Protein AF-A0A645GSA0-F1 (afdb_monomer_lite)

Radius of gyration: 15.39 Å; chains: 1; bounding box: 36×42×37 Å

Secondary structure (DSSP, 8-state):
--------EEEE-TTT-SEEE-TT-HHHHTSEEEEE--HHHHHHSEEPSSSGGGGPPTT-EEEE-TTT-SEEE-TT-TT-TTEEEEEEHHHHHHTT-EE-TTTTT-

Sequence (106 aa):
MEEMEDSEIVWIFPVAGEKYHKKECPYIKVAATQTILTKSVKKKYKPSSLCNSRNLKKGSLVFCFYNSGQSYHSPNCPTVDRYVIEIEKSDAIKQGYSPCLKCGGS

pLDDT: mean 84.01, std 10.95, range [36.44, 95.12]

Foldseek 3Di:
DDPPPVQDKWKDQVQPAQATHHCPPPLNLQAWEKDFQAPVLVVQAPADPQAPSVPDDGRAIWTHRVRHHSYIYHPPRPVRSRYMDIDGPVVSVVVRHHHDPRHRND

Structure (mmCIF, N/CA/C/O backbone):
data_AF-A0A645GSA0-F1
#
_entry.id   AF-A0A645GSA0-F1
#
loop_
_atom_site.group_PDB
_atom_site.id
_atom_site.type_symbol
_atom_site.label_atom_id
_atom_site.label_alt_id
_atom_site.label_comp_id
_atom_site.label_asym_id
_atom_site.label_entity_id
_atom_site.label_seq_id
_atom_site.pdbx_PDB_ins_code
_atom_site.Cartn_x
_atom_site.Cartn_y
_atom_site.Cartn_z
_atom_site.occupancy
_atom_site.B_iso_or_equiv
_atom_site.auth_seq_id
_atom_site.auth_comp_id
_atom_site.auth_asym_id
_atom_site.auth_atom_id
_atom_site.pdbx_PDB_model_num
ATOM 1 N N . MET A 1 1 ? 19.270 29.953 -7.876 1.00 36.44 1 MET A N 1
ATOM 2 C CA . MET A 1 1 ? 18.063 29.599 -8.641 1.00 36.44 1 MET A CA 1
ATOM 3 C C . MET A 1 1 ? 17.631 28.274 -8.060 1.00 36.44 1 MET A C 1
ATOM 5 O O . MET A 1 1 ? 18.338 27.300 -8.257 1.00 36.44 1 MET A O 1
ATOM 9 N N . GLU A 1 2 ? 16.649 28.295 -7.165 1.00 44.38 2 GLU A N 1
ATOM 10 C CA . GLU A 1 2 ? 16.165 27.080 -6.507 1.00 44.38 2 GLU A CA 1
ATOM 11 C C . GLU A 1 2 ? 15.324 26.337 -7.541 1.00 44.38 2 GLU A C 1
ATOM 13 O O . GLU A 1 2 ? 14.269 26.822 -7.953 1.00 44.38 2 GLU A O 1
ATOM 18 N N . GLU A 1 3 ? 15.856 25.231 -8.055 1.00 50.38 3 GLU A N 1
ATOM 19 C CA . GLU A 1 3 ? 15.093 24.315 -8.890 1.00 50.38 3 GLU A CA 1
ATOM 20 C C . GLU A 1 3 ? 13.989 23.746 -7.999 1.00 50.38 3 GLU A C 1
ATOM 22 O O . GLU A 1 3 ? 14.233 22.918 -7.125 1.00 50.38 3 GLU A O 1
ATOM 27 N N . MET A 1 4 ? 12.771 24.262 -8.166 1.00 48.59 4 MET A N 1
ATOM 28 C CA . MET A 1 4 ? 11.563 23.565 -7.747 1.00 48.59 4 MET A CA 1
ATOM 29 C C . MET A 1 4 ? 11.492 22.307 -8.610 1.00 48.59 4 MET A C 1
ATOM 31 O O . MET A 1 4 ? 10.855 22.304 -9.660 1.00 48.59 4 MET A O 1
ATOM 35 N N . GLU A 1 5 ? 12.238 21.273 -8.220 1.00 55.50 5 GLU A N 1
ATOM 36 C CA . GLU A 1 5 ? 12.001 19.925 -8.706 1.00 55.50 5 GLU A CA 1
ATOM 37 C C . GLU A 1 5 ? 10.537 19.633 -8.383 1.00 55.50 5 GLU A C 1
ATOM 39 O O . GLU A 1 5 ? 10.140 19.584 -7.219 1.00 55.50 5 GLU A O 1
ATOM 44 N N . ASP A 1 6 ? 9.706 19.545 -9.419 1.00 55.31 6 ASP A N 1
ATOM 45 C CA . ASP A 1 6 ? 8.351 19.025 -9.317 1.00 55.31 6 ASP A CA 1
ATOM 46 C C . ASP A 1 6 ? 8.467 17.628 -8.685 1.00 55.31 6 ASP A C 1
ATOM 48 O O . ASP A 1 6 ? 8.791 16.650 -9.366 1.00 55.31 6 ASP A O 1
ATOM 52 N N . SER A 1 7 ? 8.290 17.542 -7.360 1.00 70.88 7 SER A N 1
ATOM 53 C CA . SER A 1 7 ? 8.219 16.287 -6.609 1.00 70.88 7 SER A CA 1
ATOM 54 C C . SER A 1 7 ? 6.984 15.525 -7.085 1.00 70.88 7 SER A C 1
ATOM 56 O O . SER A 1 7 ? 5.902 15.595 -6.501 1.00 70.88 7 SER A O 1
ATOM 58 N N . GLU A 1 8 ? 7.131 14.827 -8.207 1.00 88.50 8 GLU A N 1
ATOM 59 C CA . GLU A 1 8 ? 6.072 14.047 -8.824 1.00 88.50 8 GLU A CA 1
ATOM 60 C C . GLU A 1 8 ? 5.751 12.860 -7.909 1.00 88.50 8 GLU A C 1
ATOM 62 O O . GLU A 1 8 ? 6.567 11.954 -7.710 1.00 88.50 8 GLU A O 1
ATOM 67 N N . ILE A 1 9 ? 4.555 12.875 -7.320 1.00 92.31 9 ILE A N 1
ATOM 68 C CA . ILE A 1 9 ? 4.068 11.783 -6.477 1.00 92.31 9 ILE A CA 1
ATOM 69 C C . ILE A 1 9 ? 3.495 10.680 -7.363 1.00 92.31 9 ILE A C 1
ATOM 71 O O . ILE A 1 9 ? 2.591 10.909 -8.168 1.00 92.31 9 ILE A O 1
ATOM 75 N N . VAL A 1 10 ? 3.986 9.460 -7.163 1.00 93.69 10 VAL A N 1
ATOM 76 C CA . VAL A 1 10 ? 3.530 8.245 -7.843 1.00 93.69 10 VAL A CA 1
ATOM 77 C C . VAL A 1 10 ? 3.038 7.215 -6.829 1.00 93.69 10 VAL A C 1
ATOM 79 O O . VAL A 1 10 ? 3.262 7.321 -5.625 1.00 93.69 10 VAL A O 1
ATOM 82 N N . TRP A 1 11 ? 2.351 6.187 -7.320 1.00 92.75 11 TRP A N 1
ATOM 83 C CA . TRP A 1 11 ? 1.812 5.095 -6.518 1.00 92.75 11 TRP A CA 1
ATOM 84 C C . TRP A 1 11 ? 2.530 3.791 -6.834 1.00 92.75 11 TRP A C 1
ATOM 86 O O . TRP A 1 11 ? 2.683 3.431 -8.002 1.00 92.75 11 TRP A O 1
ATOM 96 N N . ILE A 1 12 ? 2.914 3.051 -5.799 1.00 92.19 12 ILE A N 1
ATOM 97 C CA . ILE A 1 12 ? 3.578 1.746 -5.916 1.00 92.19 12 ILE A CA 1
ATOM 98 C C . ILE A 1 12 ? 2.822 0.674 -5.133 1.00 92.19 12 ILE A C 1
ATOM 100 O O . ILE A 1 12 ? 2.068 0.983 -4.210 1.00 92.19 12 ILE A O 1
ATOM 104 N N . PHE A 1 13 ? 3.060 -0.589 -5.485 1.00 91.00 13 PHE A N 1
ATOM 105 C CA . PHE A 1 13 ? 2.658 -1.751 -4.693 1.00 91.00 13 PHE A CA 1
ATOM 106 C C . PHE A 1 13 ? 3.889 -2.290 -3.952 1.00 91.00 13 PHE A C 1
ATOM 108 O O . PHE A 1 13 ? 4.620 -3.088 -4.532 1.00 91.00 13 PHE A O 1
ATOM 115 N N . PRO A 1 14 ? 4.137 -1.894 -2.694 1.00 86.19 14 PRO A N 1
ATOM 116 C CA . PRO A 1 14 ? 5.444 -2.074 -2.059 1.00 86.19 14 PRO A CA 1
ATOM 117 C C . PRO A 1 14 ? 5.831 -3.531 -1.764 1.00 86.19 14 PRO A C 1
ATOM 119 O O . PRO A 1 14 ? 6.989 -3.806 -1.479 1.00 86.19 14 PRO A O 1
ATOM 122 N N . VAL A 1 15 ? 4.870 -4.461 -1.805 1.00 82.69 15 VAL A N 1
ATOM 123 C CA . VAL A 1 15 ? 5.103 -5.898 -1.566 1.00 82.69 15 VAL A CA 1
ATOM 124 C C . VAL A 1 15 ? 4.938 -6.728 -2.838 1.00 82.69 15 VAL A C 1
ATOM 126 O O . VAL A 1 15 ? 5.681 -7.676 -3.062 1.00 82.69 15 VAL A O 1
ATOM 129 N N . ALA A 1 16 ? 3.946 -6.398 -3.667 1.00 80.19 16 ALA A N 1
ATOM 130 C CA . ALA A 1 16 ? 3.496 -7.257 -4.763 1.00 80.19 16 ALA A CA 1
ATOM 131 C C . ALA A 1 16 ? 3.773 -6.690 -6.165 1.00 80.19 16 ALA A C 1
ATOM 133 O O . ALA A 1 16 ? 3.316 -7.278 -7.148 1.00 80.19 16 ALA A O 1
ATOM 134 N N . GLY A 1 17 ? 4.447 -5.543 -6.286 1.00 83.44 17 GLY A N 1
ATOM 135 C CA . GLY A 1 17 ? 4.710 -4.922 -7.580 1.00 83.44 17 GLY A CA 1
ATOM 136 C C . GLY A 1 17 ? 6.090 -4.296 -7.690 1.00 83.44 17 GLY A C 1
ATOM 137 O O . GLY A 1 17 ? 6.689 -3.873 -6.715 1.00 83.44 17 GLY A O 1
ATOM 138 N N . GLU A 1 18 ? 6.558 -4.210 -8.929 1.00 90.88 18 GLU A N 1
ATOM 139 C CA . GLU A 1 18 ? 7.872 -3.665 -9.302 1.00 90.88 18 GLU A CA 1
ATOM 140 C C . GLU A 1 18 ? 7.716 -2.386 -10.140 1.00 90.88 18 GLU A C 1
ATOM 142 O O . GLU A 1 18 ? 8.641 -1.938 -10.824 1.00 90.88 18 GLU A O 1
ATOM 147 N N . LYS A 1 19 ? 6.493 -1.835 -10.172 1.00 94.19 19 LYS A N 1
ATOM 148 C CA . LYS A 1 19 ? 6.134 -0.706 -11.027 1.00 94.19 19 LYS A CA 1
ATOM 149 C C . LYS A 1 19 ? 5.548 0.458 -10.248 1.00 94.19 19 LYS A C 1
ATOM 151 O O . LYS A 1 19 ? 4.784 0.247 -9.307 1.00 94.19 19 LYS A O 1
ATOM 156 N N . TYR A 1 20 ? 5.870 1.671 -10.687 1.00 94.75 20 TYR A N 1
ATOM 157 C CA . TYR A 1 20 ? 5.206 2.892 -10.251 1.00 94.75 20 TYR A CA 1
ATOM 158 C C . TYR A 1 20 ? 4.122 3.319 -11.245 1.00 94.75 20 TYR A C 1
ATOM 160 O O . TYR A 1 20 ? 4.181 3.060 -12.453 1.00 94.75 20 TYR A O 1
ATOM 168 N N . HIS A 1 21 ? 3.079 3.939 -10.709 1.00 94.19 21 HIS A N 1
ATOM 169 C CA . HIS A 1 21 ? 1.823 4.216 -11.385 1.00 94.19 21 HIS A CA 1
ATOM 170 C C . HIS A 1 21 ? 1.358 5.640 -11.090 1.00 94.19 21 HIS A C 1
ATOM 172 O O . HIS A 1 21 ? 1.632 6.179 -10.025 1.00 94.19 21 HIS A O 1
ATOM 178 N N . LYS A 1 22 ? 0.544 6.206 -11.980 1.00 91.88 22 LYS A N 1
ATOM 179 C CA . LYS A 1 22 ? -0.227 7.417 -11.683 1.00 91.88 22 LYS A CA 1
ATOM 180 C C . LYS A 1 22 ? -1.514 7.097 -10.932 1.00 91.88 22 LYS A C 1
ATOM 182 O O . LYS A 1 22 ? -2.038 5.981 -11.042 1.00 91.88 22 LYS A O 1
ATOM 187 N N . LYS A 1 23 ? -2.074 8.093 -10.249 1.00 87.50 23 LYS A N 1
ATOM 188 C CA . LYS A 1 23 ? -3.302 7.978 -9.447 1.00 87.50 23 LYS A CA 1
ATOM 189 C C . LYS A 1 23 ? -4.481 7.397 -10.228 1.00 87.50 23 LYS A C 1
ATOM 191 O O . LYS A 1 23 ? -5.267 6.609 -9.707 1.00 87.50 23 LYS A O 1
ATOM 196 N N . GLU A 1 24 ? -4.602 7.758 -11.502 1.00 88.00 24 GLU A N 1
ATOM 197 C CA . GLU A 1 24 ? -5.712 7.366 -12.371 1.00 88.00 24 GLU A CA 1
ATOM 198 C C . GLU A 1 24 ? -5.538 5.965 -12.966 1.00 88.00 24 GLU A C 1
ATOM 200 O O . GLU A 1 24 ? -6.443 5.479 -13.655 1.00 88.00 24 GLU A O 1
ATOM 205 N N . CYS A 1 25 ? -4.403 5.302 -12.724 1.00 89.88 25 CYS A N 1
ATOM 206 C CA . CYS A 1 25 ? -4.152 3.967 -13.238 1.00 89.88 25 CYS A CA 1
ATOM 207 C C . CYS A 1 25 ? -5.252 3.001 -12.757 1.00 89.88 25 CYS A C 1
ATOM 209 O O . CYS A 1 25 ? -5.540 2.951 -11.559 1.00 89.88 25 CYS A O 1
ATOM 211 N N . PRO A 1 26 ? -5.857 2.189 -13.646 1.00 87.25 26 PRO A N 1
ATOM 212 C CA . PRO A 1 26 ? -6.924 1.264 -13.264 1.00 87.25 26 PRO A CA 1
ATOM 213 C C . PRO A 1 26 ? -6.536 0.306 -12.134 1.00 87.25 26 PRO A C 1
ATOM 215 O O . PRO A 1 26 ? -7.392 -0.056 -11.336 1.00 87.25 26 PRO A O 1
ATOM 218 N N . TYR A 1 27 ? -5.253 -0.069 -12.044 1.00 86.44 27 TYR A N 1
ATOM 219 C CA . TYR A 1 27 ? -4.738 -0.902 -10.955 1.00 86.44 27 TYR A CA 1
ATOM 220 C C . TYR A 1 27 ? -4.756 -0.171 -9.610 1.00 86.44 27 TYR A C 1
ATOM 222 O O . TYR A 1 27 ? -5.145 -0.762 -8.611 1.00 86.44 27 TYR A O 1
ATOM 230 N N . ILE A 1 28 ? -4.407 1.118 -9.594 1.00 86.88 28 ILE A N 1
ATOM 231 C C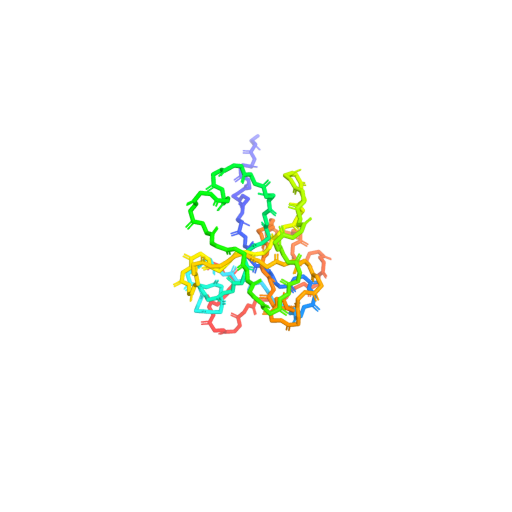A . ILE A 1 28 ? -4.426 1.955 -8.388 1.00 86.88 28 ILE A CA 1
ATOM 232 C C . ILE A 1 28 ? -5.862 2.243 -7.956 1.00 86.88 28 ILE A C 1
ATOM 234 O O . ILE A 1 28 ? -6.184 2.137 -6.777 1.00 86.88 28 ILE A O 1
ATOM 238 N N . LYS A 1 29 ? -6.761 2.519 -8.911 1.00 83.19 29 LYS A N 1
ATOM 239 C CA . LYS A 1 29 ? -8.167 2.835 -8.620 1.00 83.19 29 LYS A CA 1
ATOM 240 C C . LYS A 1 29 ? -8.893 1.753 -7.829 1.00 83.19 29 LYS A C 1
ATOM 242 O O . LYS A 1 29 ? -9.824 2.098 -7.114 1.00 83.19 29 LYS A O 1
ATOM 247 N N . VAL A 1 30 ? -8.520 0.484 -7.979 1.00 80.19 30 VAL A N 1
ATOM 248 C CA . VAL A 1 30 ? -9.169 -0.645 -7.291 1.00 80.19 30 VAL A CA 1
ATOM 249 C C . VAL A 1 30 ? -8.336 -1.211 -6.140 1.00 80.19 30 VAL A C 1
ATOM 251 O O . VAL A 1 30 ? -8.800 -2.127 -5.462 1.00 80.19 30 VAL A O 1
ATOM 254 N N . ALA A 1 31 ? -7.124 -0.696 -5.923 1.00 83.25 31 ALA A N 1
ATOM 255 C CA . ALA A 1 31 ? -6.216 -1.192 -4.901 1.00 83.25 31 ALA A CA 1
ATOM 256 C C . ALA A 1 31 ? -6.619 -0.742 -3.491 1.00 83.25 31 ALA A C 1
ATOM 258 O O . ALA A 1 31 ? -7.297 0.270 -3.297 1.00 83.25 31 ALA A O 1
ATOM 259 N N . ALA A 1 32 ? -6.167 -1.500 -2.492 1.00 85.12 32 ALA A N 1
ATOM 260 C CA . ALA A 1 32 ? -6.309 -1.098 -1.101 1.00 85.12 32 ALA A CA 1
ATOM 261 C C . ALA A 1 32 ? -5.286 -0.013 -0.763 1.00 85.12 32 ALA A C 1
ATOM 263 O O . ALA A 1 32 ? -4.115 -0.144 -1.093 1.00 85.12 32 ALA A O 1
ATOM 264 N N . THR A 1 33 ? -5.683 1.028 -0.046 1.00 86.00 33 THR A N 1
ATOM 265 C CA . THR A 1 33 ? -4.749 2.043 0.454 1.00 86.00 33 THR A CA 1
ATOM 266 C C . THR A 1 33 ? -4.460 1.798 1.927 1.00 86.00 33 THR A C 1
ATOM 268 O O . THR A 1 33 ? -5.380 1.557 2.717 1.00 86.00 33 THR A O 1
ATOM 271 N N . GLN A 1 34 ? -3.185 1.888 2.301 1.00 87.69 34 GLN A N 1
ATOM 272 C CA . GLN A 1 34 ? -2.760 1.828 3.695 1.00 87.69 34 GLN A CA 1
ATOM 273 C C . GLN A 1 34 ? -3.174 3.105 4.437 1.00 87.69 34 GLN A C 1
ATOM 275 O O . GLN A 1 34 ? -2.929 4.215 3.975 1.00 87.69 34 GLN A O 1
ATOM 280 N N . THR A 1 35 ? -3.803 2.972 5.603 1.00 87.69 35 THR A N 1
ATOM 281 C CA . THR A 1 35 ? -4.176 4.119 6.438 1.00 87.69 35 THR A CA 1
ATOM 282 C C . THR A 1 35 ? -4.231 3.748 7.919 1.00 87.69 35 THR A C 1
ATOM 284 O O . THR A 1 35 ? -4.130 2.583 8.299 1.00 87.69 35 THR A O 1
ATOM 287 N N . ILE A 1 36 ? -4.409 4.746 8.781 1.00 90.69 36 ILE A N 1
ATOM 288 C CA . ILE A 1 36 ? -4.586 4.548 10.218 1.00 90.69 36 ILE A CA 1
ATOM 289 C C . ILE A 1 36 ? -6.075 4.435 10.547 1.00 90.69 36 ILE A C 1
ATOM 291 O O . ILE A 1 36 ? -6.910 5.211 10.077 1.00 90.69 36 ILE A O 1
ATOM 295 N N . LEU A 1 37 ? -6.425 3.481 11.410 1.00 90.56 37 LEU A N 1
ATOM 296 C CA . LEU A 1 37 ? -7.791 3.266 11.866 1.00 90.56 37 LEU A CA 1
ATOM 297 C C . LEU A 1 37 ? -8.229 4.393 12.803 1.00 90.56 37 LEU A C 1
ATOM 299 O O . LEU A 1 37 ? -8.045 4.342 14.023 1.00 90.56 37 LEU A O 1
ATOM 303 N N . THR A 1 38 ? -8.847 5.414 12.224 1.00 90.12 38 THR A N 1
ATOM 304 C CA . THR A 1 38 ? -9.420 6.550 12.951 1.00 90.12 38 THR A CA 1
ATOM 305 C C . THR A 1 38 ? -10.901 6.332 13.278 1.00 90.12 38 THR A C 1
ATOM 307 O O . THR A 1 38 ? -11.556 5.406 12.787 1.00 90.12 38 THR A O 1
ATOM 310 N N . LYS A 1 39 ? -11.474 7.216 14.112 1.00 87.94 39 LYS A N 1
ATOM 311 C CA . LYS A 1 39 ? -12.932 7.255 14.342 1.00 87.94 39 LYS A CA 1
ATOM 312 C C . LYS A 1 39 ? -13.696 7.474 13.027 1.00 87.94 39 LYS A C 1
ATOM 314 O O . LYS A 1 39 ? -14.726 6.839 12.826 1.00 87.94 39 LYS A O 1
ATOM 319 N N . SER A 1 40 ? -13.173 8.318 12.135 1.00 87.69 40 SER A N 1
ATOM 320 C CA . SER A 1 40 ? -13.774 8.611 10.829 1.00 87.69 40 SER A CA 1
ATOM 321 C C . SER A 1 40 ? -13.810 7.376 9.931 1.00 87.69 40 SER A C 1
ATOM 323 O O . SER A 1 40 ? -14.853 7.078 9.354 1.00 87.69 40 SER A O 1
ATOM 325 N N . VAL A 1 41 ? -12.718 6.600 9.891 1.00 86.81 41 VAL A N 1
ATOM 326 C CA . VAL A 1 41 ? -12.674 5.325 9.156 1.00 86.81 41 VAL A CA 1
ATOM 327 C C . VAL A 1 41 ? -13.697 4.339 9.722 1.00 86.81 41 VAL A C 1
ATOM 329 O O . VAL A 1 41 ? -14.499 3.817 8.956 1.00 86.81 41 VAL A O 1
ATOM 332 N N . LYS A 1 42 ? -13.768 4.152 11.052 1.00 85.25 42 LYS A N 1
ATOM 333 C CA . LYS A 1 42 ? -14.776 3.267 11.678 1.00 85.25 42 LYS A CA 1
ATOM 334 C C . LYS A 1 42 ? -16.227 3.710 11.447 1.00 85.25 42 LYS A C 1
ATOM 336 O O . LYS A 1 42 ? -17.119 2.871 11.500 1.00 85.25 42 LYS A O 1
ATOM 341 N N . LYS A 1 43 ? -16.473 5.010 11.246 1.00 86.31 43 LYS A N 1
ATOM 342 C CA . LYS A 1 43 ? -17.812 5.548 10.955 1.00 86.31 43 LYS A CA 1
ATOM 343 C C . LYS A 1 43 ? -18.200 5.347 9.488 1.00 86.31 43 LYS A C 1
ATOM 345 O O . LYS A 1 43 ? -19.369 5.110 9.207 1.00 86.31 43 LYS A O 1
ATOM 350 N N . LYS A 1 44 ? -17.237 5.464 8.569 1.00 85.69 44 LYS A N 1
ATOM 351 C CA . LYS A 1 44 ? -17.469 5.402 7.118 1.00 85.69 44 LYS A CA 1
ATOM 352 C C . LYS A 1 44 ? -17.393 3.980 6.550 1.00 85.69 44 LYS A C 1
ATOM 354 O O . LYS A 1 44 ? -18.101 3.684 5.596 1.00 85.69 44 LYS A O 1
ATOM 359 N N . TYR A 1 45 ? -16.570 3.113 7.136 1.00 86.38 45 TYR A N 1
ATOM 360 C CA . TYR A 1 45 ? -16.294 1.765 6.638 1.00 86.38 45 TYR A CA 1
ATOM 361 C C . TYR A 1 45 ? -16.551 0.713 7.717 1.00 86.38 45 TYR A C 1
ATOM 363 O O . TYR A 1 45 ? -16.274 0.928 8.900 1.00 86.38 45 TYR A O 1
ATOM 371 N N . LYS A 1 46 ? -17.056 -0.452 7.309 1.00 86.69 46 LYS A N 1
ATOM 372 C CA . LYS A 1 46 ? -17.278 -1.604 8.191 1.00 86.69 46 LYS A CA 1
ATOM 373 C C . LYS A 1 46 ? -16.008 -2.462 8.291 1.00 86.69 46 LYS A C 1
ATOM 375 O O . LYS A 1 46 ? -15.239 -2.520 7.339 1.00 86.69 46 LYS A O 1
ATOM 380 N N . PRO A 1 47 ? -15.752 -3.145 9.416 1.00 87.25 47 PRO A N 1
ATOM 381 C CA . PRO A 1 47 ? -14.694 -4.149 9.449 1.00 87.25 47 PRO A CA 1
ATOM 382 C C . PRO A 1 47 ? -15.032 -5.281 8.475 1.00 87.25 47 PRO A C 1
ATOM 384 O O . PRO A 1 47 ? -16.170 -5.755 8.453 1.00 87.25 47 PRO A O 1
ATOM 387 N N . SER A 1 48 ? -14.050 -5.719 7.693 1.00 85.88 48 SER A N 1
ATOM 388 C CA . SER A 1 48 ? -14.154 -6.936 6.890 1.00 85.88 48 SER A CA 1
ATOM 389 C C . SER A 1 48 ? -14.447 -8.145 7.784 1.00 85.88 48 SER A C 1
ATOM 391 O O . SER A 1 48 ? -13.852 -8.296 8.850 1.00 85.88 48 SER A O 1
ATOM 393 N N . SER A 1 49 ? -15.362 -9.014 7.353 1.00 82.62 49 SER A N 1
ATOM 394 C CA . SER A 1 49 ? -15.675 -10.281 8.027 1.00 82.62 49 SER A CA 1
ATOM 395 C C . SER A 1 49 ? -14.652 -11.382 7.736 1.00 82.62 49 SER A C 1
ATOM 397 O O . SER A 1 49 ? -14.612 -12.374 8.455 1.00 82.62 49 SER A O 1
ATOM 399 N N . LEU A 1 50 ? -13.826 -11.208 6.698 1.00 81.94 50 LEU A N 1
ATOM 400 C CA . LEU A 1 50 ? -12.844 -12.200 6.237 1.00 81.94 50 LEU A CA 1
ATOM 401 C C . LEU A 1 50 ? -11.503 -12.101 6.968 1.00 81.94 50 LEU A C 1
ATOM 403 O O . LEU A 1 50 ? -10.657 -12.980 6.858 1.00 81.94 50 LEU A O 1
ATOM 407 N N . CYS A 1 51 ? -11.283 -11.011 7.696 1.00 77.38 51 CYS A N 1
ATOM 408 C CA . CYS A 1 51 ? -10.097 -10.825 8.514 1.00 77.38 51 CYS A CA 1
ATOM 409 C C . CYS A 1 51 ? -10.503 -10.191 9.835 1.00 77.38 51 CYS A C 1
ATOM 411 O O . CYS A 1 51 ? -11.437 -9.393 9.873 1.00 77.38 51 CYS A O 1
ATOM 413 N N . ASN A 1 52 ? -9.786 -10.497 10.917 1.00 81.38 52 ASN A N 1
ATOM 414 C CA . ASN A 1 52 ? -10.081 -10.055 12.290 1.00 81.38 52 ASN A CA 1
ATOM 415 C C . ASN A 1 52 ? -9.957 -8.525 12.523 1.00 81.38 52 ASN A C 1
ATOM 417 O O . ASN A 1 52 ? -9.706 -8.065 13.636 1.00 81.38 52 ASN A O 1
ATOM 421 N N . SER A 1 53 ? -10.178 -7.716 11.486 1.00 83.00 53 SER A N 1
ATOM 422 C CA . SER A 1 53 ? -10.225 -6.257 11.456 1.00 83.00 53 SER A CA 1
ATOM 423 C C . SER A 1 53 ? -11.143 -5.641 12.519 1.00 83.00 53 SER A C 1
ATOM 425 O O . SER A 1 53 ? -10.833 -4.574 13.045 1.00 83.00 53 SER A O 1
ATOM 427 N N . ARG A 1 54 ? -12.230 -6.323 12.914 1.00 83.38 54 ARG A N 1
ATOM 428 C CA . ARG A 1 54 ? -13.138 -5.867 13.986 1.00 83.38 54 ARG A CA 1
ATOM 429 C C . ARG A 1 54 ? -12.420 -5.670 15.328 1.00 83.38 54 ARG A C 1
ATOM 431 O O . ARG A 1 54 ? -12.781 -4.755 16.068 1.00 83.38 54 ARG A O 1
ATOM 438 N N . ASN A 1 55 ? -11.396 -6.475 15.612 1.00 84.81 55 ASN A N 1
ATOM 439 C CA . ASN A 1 55 ? -10.654 -6.443 16.875 1.00 84.81 55 ASN A CA 1
ATOM 440 C C . ASN A 1 55 ? -9.524 -5.400 16.883 1.00 84.81 55 ASN A C 1
ATOM 442 O O . ASN A 1 55 ? -8.845 -5.231 17.896 1.00 84.81 55 ASN A O 1
ATOM 446 N N . LEU A 1 56 ? -9.320 -4.672 15.779 1.00 86.19 56 LEU A N 1
ATOM 447 C CA . LEU A 1 56 ? -8.282 -3.652 15.700 1.00 86.19 56 LEU A CA 1
ATOM 448 C C . LEU A 1 56 ? -8.632 -2.418 16.538 1.00 86.19 56 LEU A C 1
ATOM 450 O O . LEU A 1 56 ? -9.748 -1.864 16.506 1.00 86.19 56 LEU A O 1
ATOM 454 N N . LYS A 1 57 ? -7.626 -1.964 17.287 1.00 86.31 57 LYS A N 1
ATOM 455 C CA . LYS A 1 57 ? -7.701 -0.763 18.113 1.00 86.31 57 LYS A CA 1
ATOM 456 C C . LYS A 1 57 ? -7.594 0.479 17.228 1.00 86.31 57 LYS A C 1
ATOM 458 O O . LYS A 1 57 ? -7.071 0.452 16.118 1.00 86.31 57 LYS A O 1
ATOM 463 N N . LYS A 1 58 ? -8.135 1.596 17.713 1.00 87.38 58 LYS A N 1
ATOM 464 C CA . LYS A 1 58 ? -7.913 2.891 17.051 1.00 87.38 58 LYS A CA 1
ATOM 465 C C . LYS A 1 58 ? -6.411 3.186 17.066 1.00 87.38 58 LYS A C 1
ATOM 467 O O . LYS A 1 58 ? -5.763 2.902 18.067 1.00 87.38 58 LYS A O 1
ATOM 472 N N . GLY A 1 59 ? -5.889 3.722 15.970 1.00 87.75 59 GLY A N 1
ATOM 473 C CA . GLY A 1 59 ? -4.447 3.902 15.780 1.00 87.75 59 GLY A CA 1
ATOM 474 C C . GLY A 1 59 ? -3.739 2.708 15.132 1.00 87.75 59 GLY A C 1
ATOM 475 O O . GLY A 1 59 ? -2.601 2.854 14.708 1.00 87.75 59 GLY A O 1
ATOM 476 N N . SER A 1 60 ? -4.394 1.549 14.991 1.00 89.12 60 SER A N 1
ATOM 477 C CA . SER A 1 60 ? -3.836 0.434 14.217 1.00 89.12 60 SER A CA 1
ATOM 478 C C . SER A 1 60 ? -3.819 0.747 12.721 1.00 89.12 60 SER A C 1
ATOM 480 O O . SER A 1 60 ? -4.719 1.409 12.206 1.00 89.12 60 SER A O 1
ATOM 482 N N . LEU A 1 61 ? -2.821 0.219 12.021 1.00 88.81 61 LEU A N 1
ATOM 483 C CA . LEU A 1 61 ? -2.725 0.263 10.566 1.00 88.81 61 LEU A CA 1
ATOM 484 C C . LEU A 1 61 ? -3.784 -0.660 9.944 1.00 88.81 61 LEU A C 1
ATOM 486 O O . LEU A 1 61 ? -3.968 -1.798 10.383 1.00 88.81 61 LEU A O 1
ATOM 490 N N . VAL A 1 62 ? -4.514 -0.145 8.958 1.00 90.19 62 VAL A N 1
ATOM 491 C CA . VAL A 1 62 ? -5.584 -0.838 8.231 1.00 90.19 62 VAL A CA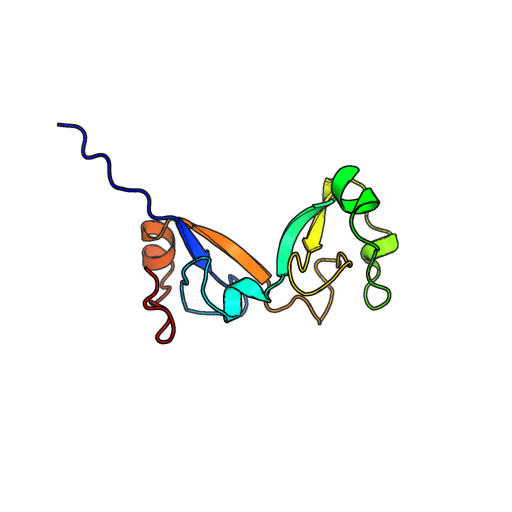 1
ATOM 492 C C . VAL A 1 62 ? -5.502 -0.544 6.743 1.00 90.19 62 VAL A C 1
ATOM 494 O O . VAL A 1 62 ? -4.903 0.439 6.314 1.00 90.19 62 VAL A O 1
ATOM 497 N N . PHE A 1 63 ? -6.164 -1.386 5.963 1.00 88.56 63 PHE A N 1
ATOM 498 C CA . PHE A 1 63 ? -6.230 -1.275 4.514 1.00 88.56 63 PHE A CA 1
ATOM 499 C C . PHE A 1 63 ? -7.668 -1.024 4.075 1.00 88.56 63 PHE A C 1
ATOM 501 O O . PHE A 1 63 ? -8.574 -1.764 4.464 1.00 88.56 63 PHE A O 1
ATOM 508 N N . CYS A 1 64 ? -7.886 0.025 3.285 1.00 84.81 64 CYS A N 1
ATOM 509 C CA . CYS A 1 64 ? -9.215 0.447 2.842 1.00 84.81 64 CYS A CA 1
ATOM 510 C C . CYS A 1 64 ? -9.303 0.455 1.316 1.00 84.81 64 CYS A C 1
ATOM 512 O O . CYS A 1 64 ? -8.448 1.025 0.645 1.00 84.81 64 CYS A O 1
ATOM 514 N N . PHE A 1 65 ? -10.378 -0.110 0.774 1.00 80.62 65 PHE A N 1
ATOM 515 C CA . PHE A 1 65 ? -10.679 -0.078 -0.658 1.00 80.62 65 PHE A CA 1
ATOM 516 C C . PHE A 1 65 ? -11.595 1.103 -0.987 1.00 80.62 65 PHE A C 1
ATOM 518 O O . PHE A 1 65 ? -12.796 0.929 -1.159 1.00 80.62 65 PHE A O 1
ATOM 525 N N . TYR A 1 66 ? -11.046 2.316 -1.066 1.00 74.50 66 TYR A N 1
ATOM 526 C CA . TYR A 1 66 ? -11.842 3.551 -1.151 1.00 74.50 66 TYR A CA 1
ATOM 527 C C . TYR A 1 66 ? -12.854 3.609 -2.310 1.00 74.50 66 TYR A C 1
ATOM 529 O O . TYR A 1 66 ? -13.884 4.269 -2.171 1.00 74.50 66 TYR A O 1
ATOM 537 N N . ASN A 1 67 ? -12.595 2.898 -3.411 1.00 71.31 67 ASN A N 1
ATOM 538 C CA . ASN A 1 67 ? -13.426 2.942 -4.619 1.00 71.31 67 ASN A CA 1
ATOM 539 C C . ASN A 1 67 ? -14.190 1.641 -4.913 1.00 71.31 67 ASN A C 1
ATOM 541 O O . ASN A 1 67 ? -15.086 1.649 -5.752 1.00 71.31 67 ASN A O 1
ATOM 545 N N . SER A 1 68 ? -13.828 0.523 -4.280 1.00 66.38 68 SER A N 1
ATOM 546 C CA . SER A 1 68 ? -14.383 -0.807 -4.584 1.00 66.38 68 SER A CA 1
ATOM 547 C C . SER A 1 68 ? -14.979 -1.518 -3.368 1.00 66.38 68 SER A C 1
ATOM 549 O O . SER A 1 68 ? -15.623 -2.552 -3.527 1.00 66.38 68 SER A O 1
ATOM 551 N N . GLY A 1 69 ? -14.826 -0.969 -2.158 1.00 65.94 69 GLY A N 1
ATOM 552 C CA . GLY A 1 69 ? -15.330 -1.589 -0.939 1.00 65.94 69 GLY A CA 1
ATOM 553 C C . GLY A 1 69 ? -15.748 -0.583 0.128 1.00 65.94 69 GLY A C 1
ATOM 554 O O . GLY A 1 69 ? -15.147 0.466 0.322 1.00 65.94 69 GLY A O 1
ATOM 555 N N . GLN A 1 70 ? -16.779 -0.936 0.893 1.00 74.50 70 GLN A N 1
ATOM 556 C CA . GLN A 1 70 ? -17.157 -0.200 2.105 1.00 74.50 70 GLN A CA 1
ATOM 557 C C . GLN A 1 70 ? -16.523 -0.811 3.365 1.00 74.50 70 GLN A C 1
ATOM 559 O O . GLN A 1 70 ? -17.022 -0.615 4.475 1.00 74.50 70 GLN A O 1
ATOM 564 N N . SER A 1 71 ? -15.416 -1.539 3.196 1.00 84.19 71 SER A N 1
ATOM 565 C CA . SER A 1 71 ? -14.791 -2.338 4.247 1.00 84.19 71 SER A CA 1
ATOM 566 C C . SER A 1 71 ? -13.343 -1.924 4.505 1.00 84.19 71 SER A C 1
ATOM 568 O O . SER A 1 71 ? -12.615 -1.596 3.568 1.00 84.19 71 SER A O 1
ATOM 570 N N . TYR A 1 72 ? -12.911 -1.989 5.766 1.00 87.94 72 TYR A N 1
ATOM 571 C CA . TYR A 1 72 ? -11.497 -1.922 6.140 1.00 87.94 72 TYR A CA 1
ATOM 572 C C . TYR A 1 72 ? -10.984 -3.294 6.582 1.00 8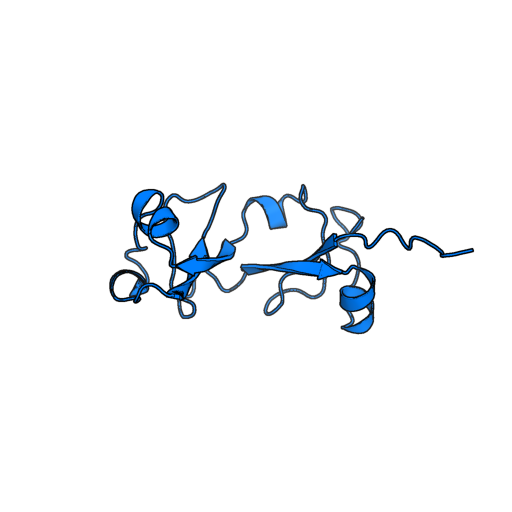7.94 72 TYR A C 1
ATOM 574 O O . TYR A 1 72 ? -11.704 -4.087 7.194 1.00 87.94 72 TYR A O 1
ATOM 582 N N . HIS A 1 73 ? -9.724 -3.567 6.269 1.00 90.06 73 HIS A N 1
ATOM 583 C CA . HIS A 1 73 ? -9.072 -4.858 6.442 1.00 90.06 73 HIS A CA 1
ATOM 584 C C . HIS A 1 73 ? -7.870 -4.735 7.380 1.00 90.06 73 HIS A C 1
ATOM 586 O O . HIS A 1 73 ? -7.257 -3.672 7.499 1.00 90.06 73 HIS A O 1
ATOM 592 N N . SER A 1 74 ? -7.536 -5.831 8.061 1.00 88.12 74 SER A N 1
ATOM 593 C CA . SER A 1 74 ? -6.291 -5.928 8.824 1.00 88.12 74 SER A CA 1
ATOM 594 C C . SER A 1 74 ? -5.090 -6.133 7.898 1.00 88.12 74 SER A C 1
ATOM 596 O O . SER A 1 74 ? -5.280 -6.694 6.820 1.00 88.12 74 SER A O 1
ATOM 598 N N . PRO A 1 75 ? -3.861 -5.822 8.344 1.00 82.81 75 PRO A N 1
ATOM 599 C CA . PRO A 1 75 ? -2.644 -6.089 7.572 1.00 82.81 75 PRO A CA 1
ATOM 600 C C . PRO A 1 75 ? -2.453 -7.548 7.170 1.00 82.81 75 PRO A C 1
ATOM 602 O O . PRO A 1 75 ? -1.999 -7.830 6.075 1.00 82.81 75 PRO A O 1
ATOM 605 N N . ASN A 1 76 ? -2.900 -8.476 8.014 1.00 81.81 76 ASN A N 1
ATOM 606 C CA . ASN A 1 76 ? -2.771 -9.912 7.763 1.00 81.81 76 ASN A CA 1
ATOM 607 C C . ASN A 1 76 ? -3.936 -10.480 6.929 1.00 81.81 76 ASN A C 1
ATOM 609 O O . ASN A 1 76 ? -4.236 -11.668 7.019 1.00 81.81 76 ASN A O 1
ATOM 613 N N . CYS A 1 77 ? -4.691 -9.640 6.214 1.00 83.25 77 CYS A N 1
ATOM 614 C CA . CYS A 1 77 ? -5.800 -10.122 5.397 1.00 83.25 77 CYS A CA 1
ATOM 615 C C . CYS A 1 77 ? -5.272 -10.600 4.037 1.00 83.25 77 CYS A C 1
ATOM 617 O O . CYS A 1 77 ? -4.701 -9.788 3.318 1.00 83.25 77 CYS A O 1
ATOM 619 N N . PRO A 1 78 ? -5.548 -11.843 3.611 1.00 75.00 78 PRO A N 1
ATOM 620 C CA . PRO A 1 78 ? -5.054 -12.358 2.327 1.00 75.00 78 PRO A CA 1
ATOM 621 C C . PRO A 1 78 ? -5.603 -11.595 1.109 1.00 75.00 78 PRO A C 1
ATOM 623 O O . PRO A 1 78 ? -5.130 -11.757 -0.007 1.00 75.00 78 PRO A O 1
ATOM 626 N N . THR A 1 79 ? -6.627 -10.754 1.290 1.00 74.75 79 THR A N 1
ATOM 627 C CA . THR A 1 79 ? -7.190 -9.942 0.204 1.00 74.75 79 THR A CA 1
ATOM 628 C C . THR A 1 79 ? -6.473 -8.604 0.014 1.00 74.75 79 THR A C 1
ATOM 630 O O . THR A 1 79 ? -6.818 -7.888 -0.922 1.00 74.75 79 THR A O 1
ATOM 633 N N . VAL A 1 80 ? -5.543 -8.217 0.901 1.00 75.00 80 VAL A N 1
ATOM 634 C CA . VAL A 1 80 ? -4.824 -6.926 0.828 1.00 75.00 80 VAL A CA 1
ATOM 635 C C . VAL A 1 80 ? -3.345 -7.051 0.470 1.00 75.00 80 VAL A C 1
ATOM 637 O O . VAL A 1 80 ? -2.603 -6.087 0.623 1.00 75.00 80 VAL A O 1
ATOM 640 N N . ASP A 1 81 ? -2.944 -8.176 -0.126 1.00 68.62 81 ASP A N 1
ATOM 641 C CA . ASP A 1 81 ? -1.586 -8.387 -0.656 1.00 68.62 81 ASP A CA 1
ATOM 642 C C . ASP A 1 81 ? -1.164 -7.315 -1.678 1.00 68.62 81 ASP A C 1
ATOM 644 O O . ASP A 1 81 ? 0.017 -7.032 -1.858 1.00 68.62 81 ASP A O 1
ATOM 648 N N . ARG A 1 82 ? -2.135 -6.681 -2.346 1.00 75.19 82 ARG A N 1
ATOM 649 C CA . ARG A 1 82 ? -1.917 -5.616 -3.335 1.00 75.19 82 ARG A CA 1
ATOM 650 C C . ARG A 1 82 ? -2.402 -4.270 -2.815 1.00 75.19 82 ARG A C 1
ATOM 652 O O . ARG A 1 82 ? -3.327 -3.674 -3.373 1.00 75.19 82 ARG A O 1
ATOM 659 N N . TYR A 1 83 ? -1.797 -3.808 -1.727 1.00 85.50 83 TYR A N 1
ATOM 660 C CA . TYR A 1 83 ? -1.999 -2.439 -1.276 1.00 85.50 83 TYR A CA 1
ATOM 661 C C . TYR A 1 83 ? -1.090 -1.459 -2.011 1.00 85.50 83 TYR A C 1
ATOM 663 O O . TYR A 1 83 ? -0.046 -1.840 -2.538 1.00 85.50 83 TYR A O 1
ATOM 671 N N . VAL A 1 84 ? -1.501 -0.195 -2.027 1.00 88.56 84 VAL A N 1
ATOM 672 C CA . VAL A 1 84 ? -0.762 0.906 -2.634 1.00 88.56 84 VAL A CA 1
ATOM 673 C C . VAL A 1 84 ? -0.380 1.946 -1.600 1.00 88.56 84 VAL A C 1
ATOM 675 O O . VAL A 1 84 ? -1.132 2.211 -0.653 1.00 88.56 84 VAL A O 1
ATOM 678 N N . ILE A 1 85 ? 0.781 2.549 -1.825 1.00 88.88 85 ILE A N 1
ATOM 679 C CA . ILE A 1 85 ? 1.263 3.726 -1.105 1.00 88.88 85 ILE A CA 1
ATOM 680 C C . ILE A 1 85 ? 1.683 4.799 -2.105 1.00 88.88 85 ILE A C 1
ATOM 682 O O . ILE A 1 85 ? 2.026 4.484 -3.247 1.00 88.88 85 ILE A O 1
ATOM 686 N N . GLU A 1 86 ? 1.623 6.050 -1.667 1.00 91.31 86 GLU A N 1
ATOM 687 C CA . GLU A 1 86 ? 2.195 7.191 -2.378 1.00 91.31 86 GLU A CA 1
ATOM 688 C C . GLU A 1 86 ? 3.676 7.344 -2.015 1.00 91.31 86 GLU A C 1
ATOM 690 O O . GLU A 1 86 ? 4.067 7.107 -0.871 1.00 91.31 86 GLU A O 1
ATOM 695 N N . ILE A 1 87 ? 4.498 7.688 -3.002 1.00 92.06 87 ILE A N 1
ATOM 696 C CA . ILE A 1 87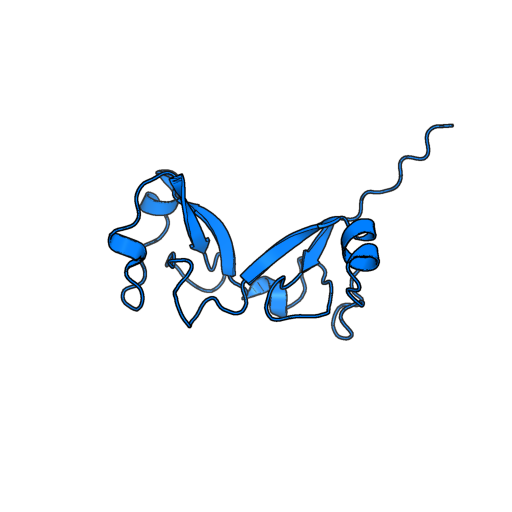 ? 5.940 7.889 -2.858 1.00 92.06 87 ILE A CA 1
ATOM 697 C C . ILE A 1 87 ? 6.416 8.916 -3.890 1.00 92.06 87 ILE A C 1
ATOM 699 O O . ILE A 1 87 ? 5.813 9.051 -4.957 1.00 92.06 87 ILE A O 1
ATOM 703 N N . GLU A 1 88 ? 7.505 9.624 -3.601 1.00 93.12 88 GLU A N 1
ATOM 704 C CA . GLU A 1 88 ? 8.179 10.440 -4.610 1.00 93.12 88 GLU A CA 1
ATOM 705 C C . GLU A 1 88 ? 8.723 9.557 -5.739 1.00 93.12 88 GLU A C 1
ATOM 707 O O . GLU A 1 88 ? 9.319 8.500 -5.510 1.00 93.12 88 GLU A O 1
ATOM 712 N N . LYS A 1 89 ? 8.533 9.989 -6.986 1.00 92.62 89 LYS A N 1
ATOM 713 C CA . LYS A 1 89 ? 8.998 9.259 -8.171 1.00 92.62 89 LYS A CA 1
ATOM 714 C C . LYS A 1 89 ? 10.498 9.007 -8.160 1.00 92.62 89 LYS A C 1
ATOM 716 O O . LYS A 1 89 ? 10.937 7.918 -8.530 1.00 92.62 89 LYS A O 1
ATOM 721 N N . SER A 1 90 ? 11.276 9.991 -7.720 1.00 91.69 90 SER A N 1
ATOM 722 C CA . SER A 1 90 ? 12.727 9.875 -7.568 1.00 91.69 90 SER A CA 1
ATOM 723 C C . SER A 1 90 ? 13.091 8.717 -6.633 1.00 91.69 90 SER A C 1
ATOM 725 O O . SER A 1 90 ? 13.937 7.891 -6.973 1.00 91.69 90 SER A O 1
ATOM 727 N N . ASP A 1 91 ? 12.399 8.590 -5.504 1.00 93.19 91 ASP A N 1
ATOM 728 C CA . ASP A 1 91 ? 12.605 7.511 -4.542 1.00 93.19 91 ASP A CA 1
ATOM 729 C C . ASP A 1 91 ? 12.093 6.160 -5.045 1.00 93.19 91 ASP A C 1
ATOM 731 O O . ASP A 1 91 ? 12.756 5.146 -4.824 1.00 93.19 91 ASP A O 1
ATOM 735 N N . ALA A 1 92 ? 10.985 6.125 -5.792 1.00 92.94 92 ALA A N 1
ATOM 736 C CA . ALA A 1 92 ? 10.542 4.907 -6.469 1.00 92.94 92 ALA A CA 1
ATOM 737 C C . ALA A 1 92 ? 11.622 4.388 -7.436 1.00 92.94 92 ALA A C 1
ATOM 739 O O . ALA A 1 92 ? 11.957 3.205 -7.422 1.00 92.94 92 ALA A O 1
ATOM 740 N N . ILE A 1 93 ? 12.228 5.268 -8.236 1.00 92.38 93 ILE A N 1
ATOM 741 C CA . ILE A 1 93 ? 13.306 4.891 -9.160 1.00 92.38 93 ILE A CA 1
ATOM 742 C C . ILE A 1 93 ? 14.546 4.415 -8.391 1.00 92.38 93 ILE A C 1
ATOM 744 O O 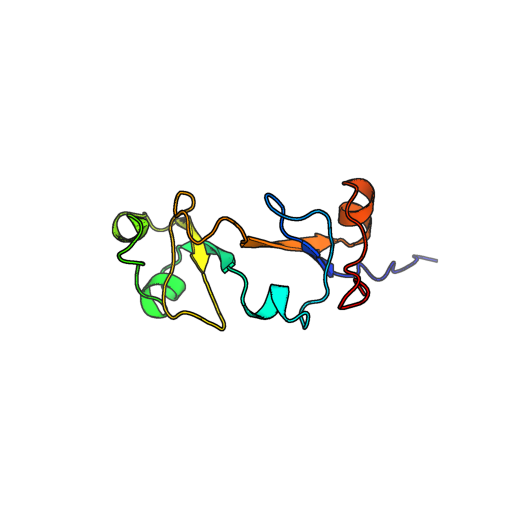. ILE A 1 93 ? 15.100 3.370 -8.730 1.00 92.38 93 ILE A O 1
ATOM 748 N N . LYS A 1 94 ? 14.959 5.121 -7.326 1.00 94.06 94 LYS A N 1
ATOM 749 C CA . LYS A 1 94 ? 16.083 4.701 -6.461 1.00 94.06 94 LYS A CA 1
ATOM 750 C C . LYS A 1 94 ? 15.853 3.323 -5.835 1.00 94.06 94 LYS A C 1
ATOM 752 O O . LYS A 1 94 ? 16.801 2.563 -5.674 1.00 94.06 94 LYS A O 1
ATOM 757 N N . GLN A 1 95 ? 14.606 2.996 -5.498 1.00 92.25 95 GLN A N 1
ATOM 758 C CA . GLN A 1 95 ? 14.211 1.686 -4.972 1.00 92.25 95 GLN A CA 1
ATOM 759 C C . GLN A 1 95 ? 14.084 0.600 -6.058 1.00 92.25 95 GLN A C 1
ATOM 761 O O . GLN A 1 95 ? 13.795 -0.548 -5.732 1.00 92.25 95 GLN A O 1
ATOM 766 N N . GLY A 1 96 ? 14.315 0.933 -7.334 1.00 94.00 96 GLY A N 1
ATOM 767 C CA . GLY A 1 96 ? 14.314 -0.013 -8.451 1.00 94.00 96 GLY A CA 1
ATOM 768 C C . GLY A 1 96 ? 12.961 -0.199 -9.141 1.00 94.00 96 GLY A C 1
ATOM 769 O O . GLY A 1 96 ? 12.822 -1.096 -9.972 1.00 94.00 96 GLY A O 1
ATOM 770 N N . TYR A 1 97 ? 11.960 0.632 -8.839 1.00 94.69 97 TYR A N 1
ATOM 771 C CA . TYR A 1 97 ? 10.671 0.557 -9.521 1.00 94.69 97 TYR A CA 1
ATOM 772 C C . TYR A 1 97 ? 10.777 1.071 -10.959 1.00 94.69 97 TYR A C 1
ATOM 774 O O . TYR A 1 97 ? 11.418 2.080 -11.252 1.00 94.69 97 TYR A O 1
ATOM 782 N N . SER A 1 98 ? 10.065 0.397 -11.858 1.00 94.75 98 SER A N 1
ATOM 783 C CA . SER A 1 98 ? 9.967 0.750 -13.277 1.00 94.75 98 SER A CA 1
ATOM 784 C C . SER A 1 98 ? 8.616 1.404 -13.612 1.00 94.75 98 SER A C 1
ATOM 786 O O . SER A 1 98 ? 7.633 1.202 -12.899 1.00 94.75 98 SER A O 1
ATOM 788 N N . PRO A 1 99 ? 8.489 2.191 -14.692 1.00 95.12 99 PRO A N 1
ATOM 789 C CA . PRO A 1 99 ? 7.199 2.763 -15.061 1.00 95.12 99 PRO A CA 1
ATOM 790 C C . PRO A 1 99 ? 6.189 1.675 -15.439 1.00 95.12 99 PRO A C 1
ATOM 792 O O . PRO A 1 99 ? 6.480 0.704 -16.148 1.00 95.12 99 PRO A O 1
ATOM 795 N N . CYS A 1 100 ? 4.942 1.844 -15.004 1.00 94.62 100 CYS A N 1
ATOM 796 C CA . CYS A 1 100 ? 3.863 0.967 -15.429 1.00 94.62 100 CYS A CA 1
ATOM 797 C C . CYS A 1 100 ? 3.616 1.079 -16.941 1.00 94.62 100 CYS A C 1
ATOM 799 O O . CYS A 1 100 ? 3.129 2.097 -17.421 1.00 94.62 100 CYS A O 1
ATOM 801 N N . LEU A 1 101 ? 3.803 -0.024 -17.671 1.00 91.06 101 LEU A N 1
ATOM 802 C CA . LEU A 1 101 ? 3.561 -0.106 -19.123 1.00 91.06 101 LEU A CA 1
ATOM 803 C C . LEU A 1 101 ? 2.147 0.318 -19.558 1.00 91.06 101 LEU A C 1
ATOM 805 O O . LEU A 1 101 ? 1.951 0.741 -20.689 1.00 91.06 101 LEU A O 1
ATOM 809 N N . LYS A 1 102 ? 1.149 0.192 -18.674 1.00 90.00 102 LYS A N 1
ATOM 810 C CA . LYS A 1 102 ? -0.244 0.539 -18.987 1.00 90.00 102 LYS A CA 1
ATOM 811 C C . LYS A 1 102 ? -0.543 2.028 -18.827 1.00 90.00 102 LYS A C 1
ATOM 813 O O . LYS A 1 102 ? -1.408 2.540 -19.528 1.00 90.00 102 LYS A O 1
ATOM 818 N N . CYS A 1 103 ? 0.089 2.704 -17.867 1.00 91.00 103 CYS A N 1
ATOM 819 C CA . CYS A 1 103 ? -0.227 4.102 -17.561 1.00 91.00 103 CYS A CA 1
ATOM 820 C C . CYS A 1 103 ? 0.929 5.081 -17.783 1.00 91.00 103 CYS A C 1
ATOM 822 O O . CYS A 1 103 ? 0.701 6.274 -17.613 1.00 91.00 103 CYS A O 1
AT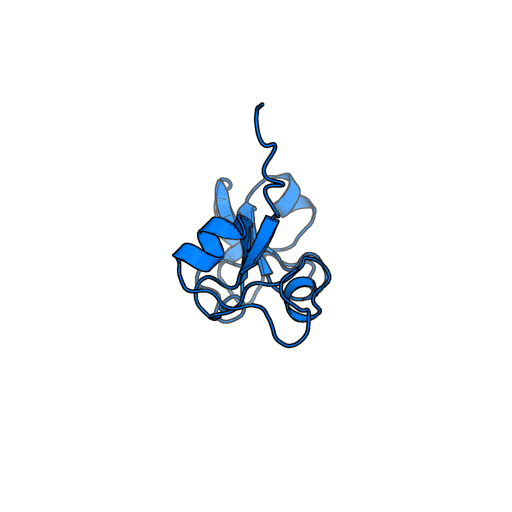OM 824 N N . GLY A 1 104 ? 2.122 4.594 -18.130 1.00 88.00 104 GLY A N 1
ATOM 825 C CA . GLY A 1 104 ? 3.337 5.384 -18.351 1.00 88.00 104 GLY A CA 1
ATOM 826 C C . GLY A 1 104 ? 4.139 5.688 -17.083 1.00 88.00 104 GLY A C 1
ATOM 827 O O . GLY A 1 104 ? 5.321 5.981 -17.177 1.00 88.00 104 GLY A O 1
ATOM 828 N N . GLY A 1 105 ? 3.529 5.562 -15.900 1.00 82.12 105 GLY A N 1
ATOM 829 C CA . GLY A 1 105 ? 4.178 5.879 -14.620 1.00 82.12 105 GLY A CA 1
ATOM 830 C C . GLY A 1 105 ? 4.360 7.381 -14.354 1.00 82.12 105 GLY A C 1
ATOM 831 O O . GLY A 1 105 ? 5.115 7.745 -13.466 1.00 82.12 105 GLY A O 1
ATOM 832 N N . SER A 1 106 ? 3.676 8.234 -15.111 1.00 70.56 106 SER A N 1
ATOM 833 C CA . SER A 1 106 ? 3.781 9.694 -15.058 1.00 70.56 106 SER A CA 1
ATOM 834 C C . SER A 1 106 ? 2.424 10.354 -14.895 1.00 70.56 106 SER A C 1
ATOM 836 O O . SER A 1 106 ? 1.477 9.831 -15.544 1.00 70.56 106 SER A O 1
#

Organism: NCBI:txid1076179